Protein AF-A0A100JHL0-F1 (afdb_monomer_lite)

Structure (mmCIF, N/CA/C/O backbone):
data_AF-A0A100JHL0-F1
#
_entry.id   AF-A0A100JHL0-F1
#
loop_
_atom_site.group_PDB
_atom_site.id
_atom_site.type_symbol
_atom_site.label_atom_id
_atom_site.label_alt_id
_atom_site.label_comp_id
_atom_site.label_asym_id
_atom_site.label_entity_id
_atom_site.label_seq_id
_atom_site.pdbx_PDB_ins_code
_atom_site.Cartn_x
_atom_site.Cartn_y
_atom_site.Cartn_z
_atom_site.occupancy
_atom_site.B_iso_or_equiv
_atom_site.auth_seq_id
_atom_site.auth_comp_id
_atom_site.auth_asym_id
_atom_site.auth_atom_id
_atom_site.pdbx_PDB_model_num
ATOM 1 N N . MET A 1 1 ? 8.141 5.487 -23.510 1.00 45.31 1 MET A N 1
ATOM 2 C CA . MET A 1 1 ? 6.886 4.796 -23.874 1.00 45.31 1 MET A CA 1
ATOM 3 C C . MET A 1 1 ? 6.120 4.605 -22.577 1.00 45.31 1 MET A C 1
ATOM 5 O O . MET A 1 1 ? 6.589 3.847 -21.747 1.00 45.31 1 MET A O 1
ATOM 9 N N . TRP A 1 2 ? 5.054 5.368 -22.336 1.00 50.41 2 TRP A N 1
ATOM 10 C CA . TRP A 1 2 ? 4.209 5.169 -21.152 1.00 50.41 2 TRP A CA 1
ATOM 11 C C . TRP A 1 2 ? 3.284 4.000 -21.496 1.00 50.41 2 TRP A C 1
ATOM 13 O O . TRP A 1 2 ? 2.565 4.075 -22.496 1.00 50.41 2 TRP A O 1
ATOM 23 N N . GLY A 1 3 ? 3.418 2.881 -20.785 1.00 56.19 3 GLY A N 1
ATOM 24 C CA . GLY A 1 3 ? 2.672 1.658 -21.073 1.00 56.19 3 GLY A CA 1
ATOM 25 C C . GLY A 1 3 ? 1.169 1.921 -21.005 1.00 56.19 3 GLY A C 1
ATOM 26 O O . GLY A 1 3 ? 0.682 2.523 -20.054 1.00 56.19 3 GLY A O 1
ATOM 27 N N . ARG A 1 4 ? 0.425 1.508 -22.036 1.00 64.94 4 ARG A N 1
ATOM 28 C CA . ARG A 1 4 ? -1.040 1.481 -21.980 1.00 64.94 4 ARG A CA 1
ATOM 29 C C . ARG A 1 4 ? -1.429 0.289 -21.102 1.00 64.94 4 ARG A C 1
ATOM 31 O O . ARG A 1 4 ? -1.366 -0.843 -21.566 1.00 64.94 4 ARG A O 1
ATOM 38 N N . GLY A 1 5 ? -1.766 0.561 -19.845 1.00 66.38 5 GLY A N 1
ATOM 39 C CA . GLY A 1 5 ? -2.051 -0.427 -18.804 1.00 66.38 5 GLY A CA 1
ATOM 40 C C . GLY A 1 5 ? -2.682 0.224 -17.570 1.00 66.38 5 GLY A C 1
ATOM 41 O O . GLY A 1 5 ? -2.801 1.447 -17.501 1.00 66.38 5 GLY A O 1
ATOM 42 N N . LEU A 1 6 ? -3.158 -0.606 -16.644 1.00 63.66 6 LEU A N 1
ATOM 43 C CA . LEU A 1 6 ? -3.975 -0.236 -15.488 1.00 63.66 6 LEU A CA 1
ATOM 44 C C . LEU A 1 6 ? -3.209 0.705 -14.539 1.00 63.66 6 LEU A C 1
ATOM 46 O O . LEU A 1 6 ? -2.295 0.285 -13.854 1.00 63.66 6 LEU A O 1
ATOM 50 N N . SER A 1 7 ? -3.572 1.986 -14.480 1.00 81.69 7 SER A N 1
ATOM 51 C CA . SER A 1 7 ? -2.731 3.008 -13.835 1.00 81.69 7 SER A CA 1
ATOM 52 C C . SER A 1 7 ? -2.747 3.004 -12.300 1.00 81.69 7 SER A C 1
ATOM 54 O O . SER A 1 7 ? -1.859 3.596 -11.689 1.00 81.69 7 SER A O 1
ATOM 56 N N . CYS A 1 8 ? -3.767 2.405 -11.673 1.00 83.38 8 CYS A N 1
ATOM 57 C CA . CYS A 1 8 ? -3.923 2.379 -10.217 1.00 83.38 8 CYS A CA 1
ATOM 58 C C . CYS A 1 8 ? -4.779 1.190 -9.748 1.00 83.38 8 CYS A C 1
ATOM 60 O O . CYS A 1 8 ? -5.844 0.931 -10.315 1.00 83.38 8 CYS A O 1
ATOM 62 N N . LEU A 1 9 ? -4.332 0.512 -8.693 1.00 91.19 9 LEU A N 1
ATOM 63 C CA . LEU A 1 9 ? -5.029 -0.552 -7.975 1.00 91.19 9 LEU A CA 1
ATOM 64 C C . LEU A 1 9 ? -5.278 -0.096 -6.5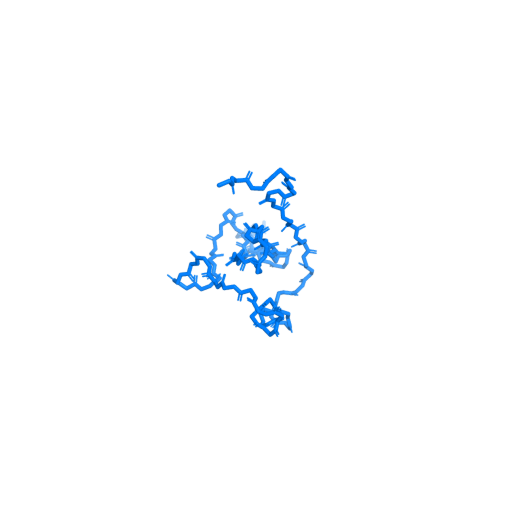36 1.00 91.19 9 LEU A C 1
ATOM 66 O O . LEU A 1 9 ? -4.323 0.107 -5.792 1.00 91.19 9 LEU A O 1
ATOM 70 N N . THR A 1 10 ? -6.543 0.005 -6.127 1.00 93.19 10 THR A N 1
ATOM 71 C CA . THR A 1 10 ? -6.909 0.346 -4.744 1.00 93.19 10 THR A CA 1
ATOM 72 C C . THR A 1 10 ? -7.500 -0.866 -4.031 1.00 93.19 10 THR A C 1
ATOM 74 O O . THR A 1 10 ? -8.515 -1.415 -4.464 1.00 93.19 10 THR A O 1
ATOM 77 N N . PHE A 1 11 ? -6.920 -1.237 -2.892 1.00 93.06 11 PHE A N 1
ATOM 78 C CA . PHE A 1 11 ? -7.423 -2.289 -2.012 1.00 93.06 11 PHE A CA 1
ATOM 79 C C . PHE A 1 11 ? -7.934 -1.681 -0.709 1.00 93.06 11 PHE A C 1
ATOM 81 O O . PHE A 1 11 ? -7.203 -1.000 0.008 1.00 93.06 11 PHE A O 1
ATOM 88 N N . HIS A 1 12 ? -9.196 -1.956 -0.392 1.00 93.31 12 HIS A N 1
ATOM 89 C CA . HIS A 1 12 ? -9.769 -1.631 0.908 1.00 93.31 12 HIS A CA 1
ATOM 90 C C . HIS A 1 12 ? -9.587 -2.826 1.833 1.00 93.31 12 HIS A C 1
ATOM 92 O O . HIS A 1 12 ? -9.978 -3.942 1.492 1.00 93.31 12 HIS A O 1
ATOM 98 N N . LEU A 1 13 ? -8.981 -2.580 2.985 1.00 90.69 13 LEU A N 1
ATOM 99 C CA . LEU A 1 13 ? -8.632 -3.593 3.964 1.00 90.69 13 LEU A CA 1
ATOM 100 C C . LEU A 1 13 ? -9.361 -3.295 5.264 1.00 90.69 13 LEU A C 1
ATOM 102 O O . LEU A 1 13 ? -9.435 -2.140 5.677 1.00 90.69 13 LEU A O 1
ATOM 106 N N . ASP A 1 14 ? -9.837 -4.334 5.944 1.00 89.69 14 ASP A N 1
ATOM 107 C CA . ASP A 1 14 ? -10.284 -4.190 7.328 1.00 89.69 14 ASP A CA 1
ATOM 108 C C . ASP A 1 14 ? -9.121 -3.851 8.265 1.00 89.69 14 ASP A C 1
ATOM 110 O O . ASP A 1 14 ? -9.338 -3.187 9.263 1.00 89.69 14 ASP A O 1
ATOM 114 N N . ASP A 1 15 ? -7.900 -4.301 7.970 1.00 88.69 15 ASP A N 1
ATOM 115 C CA . ASP A 1 15 ? -6.700 -4.033 8.765 1.00 88.69 15 ASP A CA 1
ATOM 116 C C . ASP A 1 15 ? -5.478 -3.935 7.851 1.00 88.69 15 ASP A C 1
ATOM 118 O O . ASP A 1 15 ? -5.190 -4.866 7.094 1.00 88.69 15 ASP A O 1
ATOM 122 N N . MET A 1 16 ? -4.763 -2.811 7.901 1.00 92.62 16 MET A N 1
ATOM 123 C CA . MET A 1 16 ? -3.577 -2.593 7.070 1.00 92.62 16 MET A CA 1
ATOM 124 C C . MET A 1 16 ? -2.293 -3.132 7.708 1.00 92.62 16 MET A C 1
ATOM 126 O O . MET A 1 1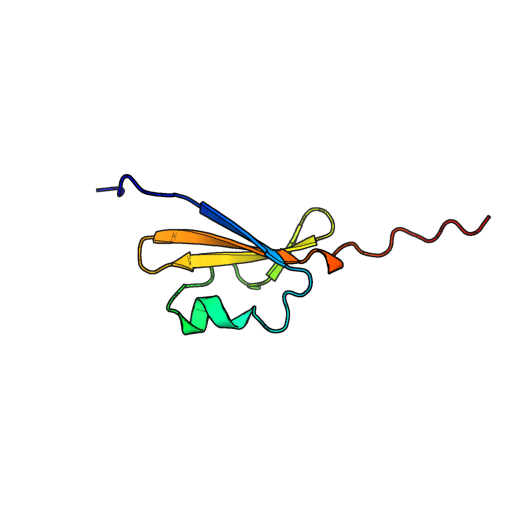6 ? -1.381 -3.534 6.982 1.00 92.62 16 MET A O 1
ATOM 130 N N . ASP A 1 17 ? -2.207 -3.171 9.040 1.00 91.44 17 ASP A N 1
ATOM 131 C CA . ASP A 1 17 ? -0.977 -3.522 9.755 1.00 91.44 17 ASP A CA 1
ATOM 132 C C . ASP A 1 17 ? -0.368 -4.881 9.353 1.00 91.44 17 ASP A C 1
ATOM 134 O O . ASP A 1 17 ? 0.848 -4.932 9.146 1.00 91.44 17 ASP A O 1
ATOM 138 N N . PRO A 1 18 ? -1.135 -5.973 9.144 1.00 92.69 18 PRO A N 1
ATOM 139 C CA . PRO A 1 18 ? -0.533 -7.253 8.768 1.00 92.69 18 PRO A CA 1
ATOM 140 C C . PRO A 1 18 ? 0.007 -7.292 7.330 1.00 92.69 18 PRO A C 1
ATOM 142 O O . PRO A 1 18 ? 0.816 -8.162 7.012 1.00 92.69 18 PRO A O 1
ATOM 145 N N . VAL A 1 19 ? -0.428 -6.386 6.448 1.00 92.25 19 VAL A N 1
ATOM 146 C CA . VAL A 1 19 ? -0.111 -6.441 5.009 1.00 92.25 19 VAL A CA 1
ATOM 147 C C . VAL A 1 19 ? 0.720 -5.264 4.514 1.00 92.25 19 VAL A C 1
ATOM 149 O O . VAL A 1 19 ? 1.127 -5.258 3.355 1.00 92.25 19 VAL A O 1
ATOM 152 N N . ILE A 1 20 ? 1.050 -4.299 5.376 1.00 92.38 20 ILE A N 1
ATOM 153 C CA . ILE A 1 20 ? 1.781 -3.087 4.986 1.00 92.38 20 ILE A CA 1
ATOM 154 C C . ILE A 1 20 ? 3.149 -3.367 4.339 1.00 92.38 20 ILE A C 1
ATOM 156 O O . ILE A 1 20 ? 3.608 -2.613 3.483 1.00 92.38 20 ILE A O 1
ATOM 160 N N . GLY A 1 21 ? 3.795 -4.474 4.716 1.00 93.94 21 GLY A N 1
ATOM 161 C CA . GLY A 1 21 ? 5.070 -4.912 4.144 1.00 93.94 21 GLY A CA 1
ATOM 162 C C . GLY A 1 21 ? 4.943 -5.750 2.869 1.00 93.94 21 GLY A C 1
ATOM 163 O O . GLY A 1 21 ? 5.939 -5.947 2.174 1.00 93.94 21 GLY A O 1
ATOM 164 N N . ALA A 1 22 ? 3.744 -6.239 2.538 1.00 94.88 22 ALA A N 1
ATOM 165 C CA . ALA A 1 22 ? 3.540 -7.139 1.406 1.00 94.88 22 ALA A CA 1
ATOM 166 C C . ALA A 1 22 ? 3.884 -6.496 0.048 1.00 94.88 22 ALA A C 1
ATOM 168 O O . ALA A 1 22 ? 4.561 -7.158 -0.741 1.00 94.88 22 ALA A O 1
ATOM 169 N N . PRO A 1 23 ? 3.533 -5.220 -0.230 1.00 93.50 23 PRO A N 1
ATOM 170 C CA . PRO A 1 23 ? 3.933 -4.574 -1.478 1.00 93.50 23 PRO A CA 1
ATOM 171 C C . PRO A 1 23 ? 5.455 -4.525 -1.648 1.00 93.50 23 PRO A C 1
ATOM 173 O O . PRO A 1 23 ? 5.972 -4.890 -2.701 1.00 93.50 23 PRO A O 1
ATOM 176 N N . ALA A 1 24 ? 6.188 -4.146 -0.597 1.00 93.62 24 ALA A N 1
ATOM 177 C CA . ALA A 1 24 ? 7.648 -4.091 -0.633 1.00 93.62 24 ALA A CA 1
ATOM 178 C C . ALA A 1 24 ? 8.276 -5.483 -0.807 1.00 93.62 24 ALA A C 1
ATOM 180 O O . ALA A 1 24 ? 9.202 -5.645 -1.600 1.00 93.62 24 ALA A O 1
ATOM 181 N N . ALA A 1 25 ? 7.735 -6.501 -0.130 1.00 96.00 25 ALA A N 1
ATOM 182 C CA . ALA A 1 25 ? 8.161 -7.890 -0.303 1.00 96.00 25 ALA A CA 1
ATOM 183 C C . ALA A 1 25 ? 7.921 -8.412 -1.735 1.00 96.00 25 ALA A C 1
ATOM 185 O O . ALA A 1 25 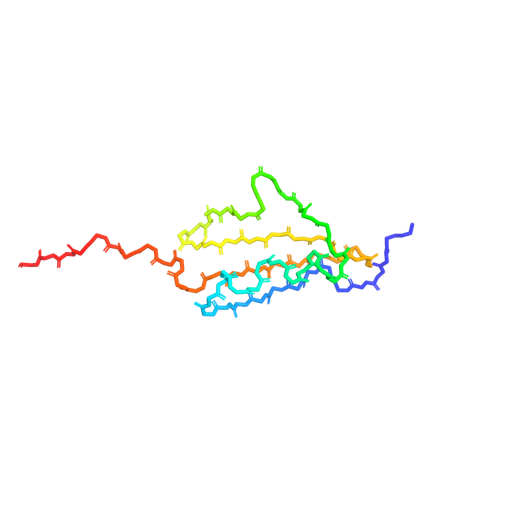? 8.675 -9.257 -2.212 1.00 96.00 25 ALA A O 1
ATOM 186 N N . ALA A 1 26 ? 6.915 -7.879 -2.434 1.00 95.06 26 ALA A N 1
ATOM 187 C CA . ALA A 1 26 ? 6.629 -8.164 -3.840 1.00 95.06 26 ALA A CA 1
ATOM 188 C C . ALA A 1 26 ? 7.433 -7.295 -4.834 1.00 95.06 26 ALA A C 1
ATOM 190 O O . ALA A 1 26 ? 7.249 -7.414 -6.044 1.00 95.06 26 ALA A O 1
ATOM 191 N N . GLY A 1 27 ? 8.330 -6.426 -4.353 1.00 95.44 27 GLY A N 1
ATOM 192 C CA . GLY A 1 27 ? 9.181 -5.572 -5.189 1.00 95.44 27 GLY A CA 1
ATOM 193 C C . GLY A 1 27 ? 8.599 -4.195 -5.516 1.00 95.44 27 GLY A C 1
ATOM 194 O O . GLY A 1 27 ? 9.215 -3.447 -6.280 1.00 95.44 27 GLY A O 1
ATOM 195 N N . ALA A 1 28 ? 7.452 -3.830 -4.937 1.00 95.50 28 ALA A N 1
ATOM 196 C CA . ALA A 1 28 ? 6.904 -2.488 -5.068 1.00 95.50 28 ALA A CA 1
ATOM 197 C C . ALA A 1 28 ? 7.708 -1.477 -4.233 1.00 95.50 28 ALA A C 1
ATOM 199 O O . ALA A 1 28 ? 8.217 -1.780 -3.152 1.00 95.50 28 ALA A O 1
ATOM 200 N N . ARG A 1 29 ? 7.818 -0.245 -4.726 1.00 96.06 29 ARG A N 1
ATOM 201 C CA . ARG A 1 29 ? 8.571 0.839 -4.084 1.00 96.06 29 ARG A CA 1
ATOM 202 C C . ARG A 1 29 ? 7.618 1.827 -3.424 1.00 96.06 29 ARG A C 1
ATOM 204 O O . ARG A 1 29 ? 6.657 2.219 -4.079 1.00 96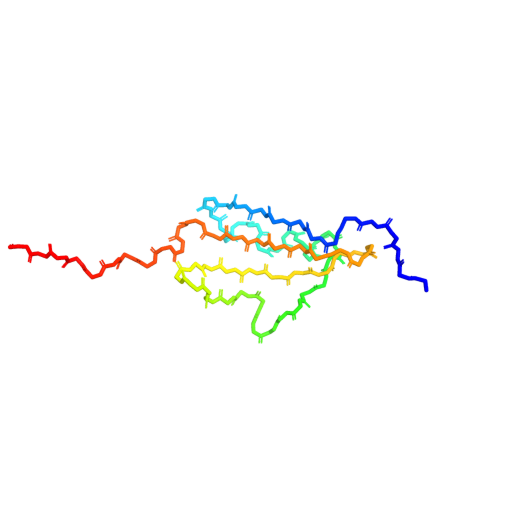.06 29 ARG A O 1
ATOM 211 N N . PRO A 1 30 ? 7.860 2.255 -2.177 1.00 95.25 30 PRO A N 1
ATOM 212 C CA . PRO A 1 30 ? 7.013 3.256 -1.540 1.00 95.25 30 PRO A CA 1
ATOM 213 C C . PRO A 1 30 ? 7.052 4.575 -2.319 1.00 95.25 30 PRO A C 1
ATOM 215 O O . PRO A 1 30 ? 8.105 4.986 -2.809 1.00 95.25 30 PRO A O 1
ATOM 218 N N . LEU A 1 31 ? 5.895 5.226 -2.433 1.00 92.25 31 LEU A N 1
ATOM 219 C CA . LEU A 1 31 ? 5.742 6.522 -3.104 1.00 92.25 31 LEU A CA 1
ATOM 220 C C . LEU A 1 31 ? 5.723 7.709 -2.133 1.00 92.25 31 LEU A C 1
ATOM 222 O O . LEU A 1 31 ? 5.768 8.856 -2.574 1.00 92.25 31 LEU A O 1
ATOM 226 N N . SER A 1 32 ? 5.675 7.448 -0.828 1.00 89.19 32 SER A N 1
ATOM 227 C CA . SER A 1 32 ? 5.704 8.462 0.223 1.00 89.19 32 SER A CA 1
ATOM 228 C C . SER A 1 32 ? 6.637 8.066 1.365 1.00 89.19 32 SER A C 1
ATOM 230 O O . SER A 1 32 ? 6.890 6.884 1.603 1.00 89.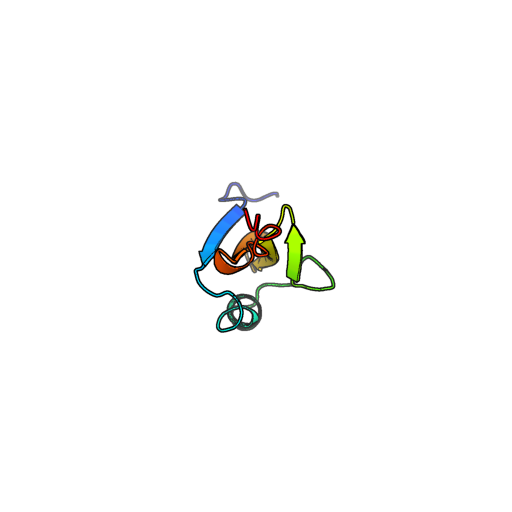19 32 SER A O 1
ATOM 232 N N . ASP A 1 33 ? 7.112 9.080 2.087 1.00 88.38 33 ASP A N 1
ATOM 233 C CA . ASP A 1 33 ? 7.798 8.950 3.370 1.00 88.38 33 ASP A CA 1
ATOM 234 C C . ASP A 1 33 ? 7.149 9.943 4.358 1.00 88.38 33 ASP A C 1
ATOM 236 O O . ASP A 1 33 ? 7.224 11.153 4.127 1.00 88.38 33 ASP A O 1
ATOM 240 N N . PRO A 1 34 ? 6.428 9.481 5.398 1.00 89.19 34 PRO A N 1
ATOM 241 C CA . PRO A 1 34 ? 6.189 8.082 5.757 1.00 89.19 34 PRO A CA 1
ATOM 242 C C . PR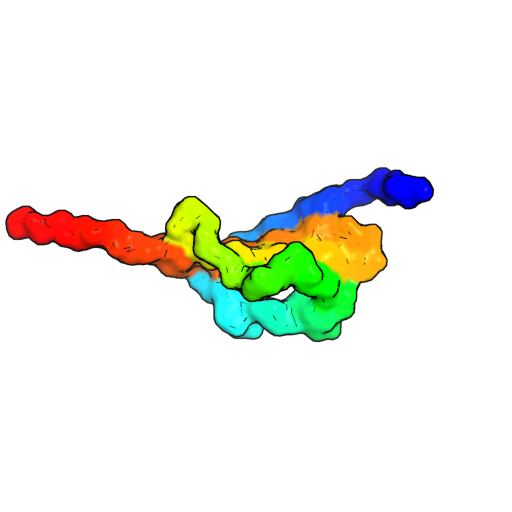O A 1 34 ? 5.324 7.328 4.728 1.00 89.19 34 PRO A C 1
ATOM 244 O O . PRO A 1 34 ? 4.509 7.911 4.010 1.00 89.19 34 PRO A O 1
ATOM 247 N N . VAL A 1 35 ? 5.484 6.000 4.678 1.00 90.69 35 VAL A N 1
ATOM 248 C CA . VAL A 1 35 ? 4.767 5.111 3.736 1.00 90.69 35 VAL A CA 1
ATOM 249 C C . VAL A 1 35 ? 3.250 5.150 3.934 1.00 90.69 35 VAL A C 1
ATOM 251 O O . VAL A 1 35 ? 2.501 5.043 2.969 1.00 90.69 35 VAL A O 1
ATOM 254 N N . VAL A 1 36 ? 2.800 5.309 5.181 1.00 92.00 36 VAL A N 1
ATOM 255 C CA . VAL A 1 36 ? 1.382 5.413 5.537 1.00 92.00 36 VAL A CA 1
ATOM 256 C C . VAL A 1 36 ? 1.086 6.826 6.006 1.00 92.00 36 VAL A C 1
ATOM 258 O O . VAL A 1 36 ? 1.742 7.339 6.912 1.00 92.00 36 VAL A O 1
ATOM 261 N N . VAL A 1 37 ? 0.060 7.432 5.419 1.00 91.19 37 VAL A N 1
ATOM 262 C CA . VAL A 1 37 ? -0.437 8.766 5.758 1.00 91.19 37 VAL A CA 1
ATOM 263 C C . VAL A 1 37 ? -1.899 8.698 6.191 1.00 91.19 37 VAL A C 1
ATOM 265 O O . VAL A 1 37 ? -2.632 7.787 5.810 1.00 91.19 37 VAL A O 1
ATOM 268 N N . LEU A 1 38 ? -2.347 9.675 6.981 1.00 89.62 38 LEU A N 1
ATOM 269 C CA . LEU A 1 38 ? -3.763 9.836 7.302 1.00 89.62 38 LEU A CA 1
ATOM 270 C C . LEU A 1 38 ? -4.409 10.773 6.273 1.00 89.62 38 LEU A C 1
ATOM 272 O O . LEU A 1 38 ? -4.089 11.960 6.218 1.00 89.62 38 LEU A O 1
ATOM 276 N N . ALA A 1 39 ? -5.337 10.256 5.471 1.00 85.38 39 ALA A N 1
ATOM 277 C CA . ALA A 1 39 ? -6.067 11.019 4.465 1.00 85.38 39 ALA A CA 1
ATOM 278 C C . ALA A 1 39 ? -7.575 10.834 4.656 1.00 85.38 39 ALA A C 1
ATOM 280 O O . ALA A 1 39 ? -8.081 9.716 4.654 1.00 85.38 39 ALA A O 1
ATOM 281 N N . ARG A 1 40 ? -8.308 11.946 4.825 1.00 83.81 40 ARG A N 1
ATOM 282 C CA . ARG A 1 40 ? -9.776 11.951 5.007 1.00 83.81 40 ARG A CA 1
ATOM 283 C C . ARG A 1 40 ? -10.262 11.010 6.126 1.00 83.81 40 ARG A C 1
ATOM 285 O O . ARG A 1 40 ? -11.300 10.371 5.986 1.00 83.81 40 ARG A O 1
ATOM 292 N N . GLY A 1 41 ? -9.501 10.927 7.221 1.00 84.06 41 GLY A N 1
ATOM 293 C CA . GLY A 1 41 ? -9.822 10.051 8.350 1.00 84.06 41 GLY A CA 1
ATOM 294 C C . GLY A 1 41 ? -9.705 8.566 8.010 1.00 84.06 41 GLY A C 1
ATOM 295 O O . GLY A 1 41 ? -10.539 7.784 8.445 1.00 84.06 41 GLY A O 1
ATOM 296 N N . ARG A 1 42 ? -8.737 8.193 7.165 1.00 87.50 42 ARG A N 1
ATOM 297 C CA . ARG A 1 42 ? -8.339 6.807 6.886 1.00 87.50 42 ARG A CA 1
ATOM 298 C C . ARG A 1 42 ? -6.826 6.728 6.756 1.00 87.50 42 ARG A C 1
ATOM 300 O O . ARG A 1 42 ? -6.206 7.677 6.272 1.00 87.50 42 ARG A O 1
ATOM 307 N N . ARG A 1 43 ? -6.231 5.606 7.161 1.00 92.94 43 ARG A N 1
ATOM 308 C CA . ARG A 1 43 ? -4.813 5.329 6.890 1.00 92.94 43 ARG A CA 1
ATOM 309 C C . ARG A 1 43 ? -4.695 4.848 5.450 1.00 92.94 43 ARG A C 1
ATOM 311 O O . ARG A 1 43 ? -5.435 3.953 5.042 1.00 92.94 43 ARG A O 1
ATOM 318 N N . VAL A 1 44 ? -3.800 5.460 4.687 1.00 93.75 44 VAL A N 1
ATOM 319 C CA . VAL A 1 44 ? -3.585 5.158 3.272 1.00 93.75 44 VAL A CA 1
ATOM 320 C C . VAL A 1 44 ? -2.093 5.015 3.015 1.00 93.75 44 VAL A C 1
ATOM 322 O O . VAL A 1 44 ? -1.311 5.835 3.494 1.00 93.75 44 VAL A O 1
ATOM 325 N N . GLY A 1 45 ? -1.700 3.982 2.276 1.00 94.50 45 GLY A N 1
ATOM 326 C CA . GLY A 1 45 ? -0.325 3.787 1.821 1.00 94.50 45 GLY A CA 1
ATOM 327 C C . GLY A 1 45 ? -0.247 3.662 0.305 1.00 94.50 45 GLY A C 1
ATOM 328 O O . GLY A 1 45 ? -1.178 3.143 -0.314 1.00 94.50 45 GLY A O 1
ATOM 329 N N . PHE A 1 46 ? 0.862 4.127 -0.276 1.00 94.31 46 PHE A N 1
ATOM 330 C CA . PHE A 1 46 ? 1.075 4.141 -1.724 1.00 94.31 46 PHE A CA 1
ATOM 331 C C . PHE A 1 46 ? 2.404 3.502 -2.119 1.00 94.31 46 PHE A C 1
ATOM 333 O O . PHE A 1 46 ? 3.464 3.844 -1.585 1.00 94.31 46 PHE A O 1
ATOM 340 N N . TRP A 1 47 ? 2.353 2.641 -3.134 1.00 96.38 47 TRP A N 1
ATOM 341 C CA . TRP A 1 47 ? 3.523 2.037 -3.763 1.00 96.38 47 TRP A CA 1
ATOM 342 C C . TRP A 1 47 ? 3.438 2.120 -5.282 1.00 96.38 47 TRP A C 1
ATOM 344 O O . TRP A 1 47 ? 2.363 2.262 -5.855 1.00 96.38 47 TRP A O 1
ATOM 354 N N . SER A 1 48 ? 4.589 2.000 -5.930 1.00 95.50 48 SER A N 1
ATOM 355 C CA . SER A 1 48 ? 4.713 1.750 -7.358 1.00 95.50 48 SER A CA 1
ATOM 356 C C . SER A 1 48 ? 5.204 0.326 -7.551 1.00 95.50 48 SER A C 1
ATOM 358 O O . SER A 1 48 ? 6.265 -0.034 -7.035 1.00 95.50 48 SER A O 1
ATOM 360 N N . ASP A 1 49 ? 4.420 -0.495 -8.240 1.00 93.62 49 ASP A N 1
ATOM 361 C CA . ASP A 1 49 ? 4.828 -1.856 -8.574 1.00 93.62 49 ASP A CA 1
ATOM 362 C C . ASP A 1 49 ? 5.944 -1.863 -9.648 1.00 93.62 49 ASP A C 1
ATOM 364 O O . ASP A 1 49 ? 6.258 -0.821 -10.234 1.00 93.62 49 ASP A O 1
ATOM 368 N N . PRO A 1 50 ? 6.584 -3.015 -9.918 1.00 92.62 50 PRO A N 1
ATOM 369 C CA . PRO A 1 50 ? 7.642 -3.103 -10.927 1.00 92.62 50 PRO A CA 1
ATOM 370 C C . PRO A 1 50 ? 7.212 -2.748 -12.359 1.00 92.62 50 PRO A C 1
ATOM 372 O O . PRO A 1 50 ? 8.067 -2.414 -13.180 1.00 92.62 50 PRO A O 1
ATOM 375 N N . GLU A 1 51 ? 5.917 -2.821 -12.670 1.00 90.75 51 GLU A N 1
ATOM 376 C CA . GLU A 1 51 ? 5.358 -2.442 -13.973 1.00 90.75 51 GLU A CA 1
ATOM 377 C C . GLU A 1 51 ? 5.067 -0.933 -14.062 1.00 90.75 51 GLU A C 1
ATOM 379 O O . GLU A 1 51 ? 4.848 -0.400 -15.151 1.00 90.75 51 GLU A O 1
ATOM 384 N N . GLY A 1 52 ? 5.134 -0.227 -12.931 1.00 90.06 52 GLY A N 1
ATOM 385 C CA . GLY A 1 52 ? 4.895 1.205 -12.813 1.00 90.06 52 GLY A CA 1
ATOM 386 C C . GLY A 1 52 ? 3.453 1.567 -12.457 1.00 90.06 52 GLY A C 1
ATOM 387 O O . GLY A 1 52 ? 3.109 2.749 -12.506 1.00 90.06 52 GLY A O 1
ATOM 388 N N . ASN A 1 53 ? 2.615 0.599 -12.079 1.00 91.56 53 ASN A N 1
ATOM 389 C CA . ASN A 1 53 ? 1.257 0.876 -11.620 1.00 91.56 53 ASN A CA 1
ATOM 390 C C . ASN A 1 53 ? 1.289 1.385 -10.174 1.00 91.56 53 ASN A C 1
ATOM 392 O O . ASN A 1 53 ? 2.117 0.959 -9.361 1.00 91.56 53 ASN A O 1
ATOM 396 N N . ALA A 1 54 ? 0.374 2.296 -9.834 1.00 91.69 54 ALA A N 1
ATOM 397 C CA . ALA A 1 54 ? 0.180 2.703 -8.449 1.00 91.69 54 ALA A CA 1
ATOM 398 C C . ALA A 1 54 ? -0.620 1.632 -7.693 1.00 91.69 54 ALA A C 1
ATOM 400 O O . ALA A 1 54 ? -1.647 1.158 -8.174 1.00 91.69 54 ALA A O 1
ATOM 401 N N . VAL A 1 55 ? -0.174 1.281 -6.493 1.00 94.69 55 VAL A N 1
ATOM 402 C CA . VAL A 1 55 ? -0.895 0.419 -5.555 1.00 94.69 55 VAL A CA 1
ATOM 403 C C . VAL A 1 55 ? -1.245 1.255 -4.335 1.00 94.69 55 VAL A C 1
ATOM 405 O O . VAL A 1 55 ? -0.357 1.798 -3.681 1.00 94.69 55 VAL A O 1
ATOM 408 N N . GLU A 1 56 ? -2.532 1.356 -4.036 1.00 94.69 56 GLU A N 1
ATOM 409 C CA . GLU A 1 56 ? -3.081 2.055 -2.881 1.00 94.69 56 GLU A CA 1
ATOM 410 C C . GLU A 1 56 ? -3.700 1.033 -1.922 1.00 94.69 56 GLU A C 1
ATOM 412 O O . GLU A 1 56 ? -4.574 0.250 -2.302 1.00 94.69 56 GLU A O 1
ATOM 417 N N . LEU A 1 57 ? -3.261 1.043 -0.666 1.00 94.81 57 LEU A N 1
ATOM 418 C CA . LEU A 1 57 ? -3.918 0.307 0.414 1.00 94.81 57 LEU A CA 1
ATOM 419 C C . LEU A 1 57 ? -4.675 1.308 1.285 1.00 94.81 57 LEU A C 1
ATOM 421 O O . LEU A 1 57 ? -4.100 2.318 1.686 1.00 94.81 57 LEU A O 1
ATOM 425 N N . VAL A 1 58 ? -5.935 1.019 1.609 1.00 93.88 58 VAL A N 1
ATOM 426 C CA . VAL A 1 58 ? -6.796 1.865 2.450 1.00 93.88 58 VAL A CA 1
ATOM 427 C C . VAL A 1 58 ? -7.283 1.065 3.650 1.00 93.88 58 VAL A C 1
ATOM 429 O O . VAL A 1 58 ? -7.936 0.036 3.486 1.00 93.88 58 VAL A O 1
ATOM 432 N N . ASP A 1 59 ? -7.007 1.563 4.852 1.00 93.00 59 ASP A N 1
ATOM 433 C CA . ASP A 1 59 ? -7.466 0.978 6.112 1.00 93.00 59 ASP A CA 1
ATOM 434 C C . ASP A 1 59 ? -8.895 1.450 6.426 1.00 93.00 59 ASP A C 1
ATOM 436 O O . ASP A 1 59 ? -9.145 2.646 6.626 1.00 93.00 59 ASP A O 1
ATOM 440 N N . ALA A 1 60 ? -9.843 0.515 6.473 1.00 78.75 60 ALA A N 1
ATOM 441 C CA . ALA A 1 60 ? -11.235 0.776 6.817 1.00 78.75 60 ALA A CA 1
ATOM 442 C C . ALA A 1 60 ? -11.449 0.998 8.325 1.00 78.75 60 ALA A C 1
ATOM 444 O O . ALA A 1 60 ? -12.375 1.729 8.687 1.00 78.75 60 ALA A O 1
ATOM 445 N N . ARG A 1 61 ? -10.584 0.453 9.199 1.00 70.56 61 ARG A N 1
ATOM 446 C CA . ARG A 1 61 ? -10.578 0.762 10.645 1.00 70.56 61 ARG A CA 1
ATOM 447 C C . ARG A 1 61 ? -10.050 2.157 10.938 1.00 70.56 61 ARG A C 1
ATOM 449 O O . ARG A 1 61 ? -10.314 2.681 12.011 1.00 70.56 61 ARG A O 1
ATOM 456 N N . GLY A 1 62 ? -9.351 2.774 9.986 1.00 60.50 62 GLY A N 1
ATOM 457 C CA . GLY A 1 62 ? -8.781 4.110 10.124 1.00 60.50 62 GLY A CA 1
ATOM 458 C C . GLY A 1 62 ? -9.790 5.247 10.320 1.00 60.50 62 GLY A C 1
ATOM 459 O O . GLY A 1 62 ? -9.334 6.381 10.455 1.00 60.50 62 GLY A O 1
ATOM 460 N N . GLN A 1 63 ? -11.109 4.982 10.347 1.00 57.22 63 GLN A N 1
ATOM 461 C CA . GLN A 1 63 ? -12.059 5.940 10.914 1.00 57.22 63 GLN A CA 1
ATOM 462 C C . GLN A 1 63 ? -11.692 6.163 12.381 1.00 57.22 63 GLN A C 1
ATOM 464 O O . GLN A 1 63 ? -12.057 5.370 13.247 1.00 57.22 63 GLN A O 1
ATOM 469 N N . GLU A 1 64 ? -10.995 7.265 12.658 1.00 54.19 64 GLU A N 1
ATOM 470 C CA . GLU A 1 64 ? -10.969 7.850 13.996 1.00 54.19 64 GLU A CA 1
ATOM 471 C C . GLU A 1 64 ? -12.411 7.828 14.531 1.00 54.19 64 GLU A C 1
ATOM 473 O O . GLU A 1 64 ? -13.313 8.308 13.827 1.00 54.19 64 GLU A O 1
ATOM 478 N N . PRO A 1 65 ? -12.675 7.252 15.719 1.00 50.31 65 PRO A N 1
ATOM 479 C CA . PRO A 1 65 ? -13.994 7.336 16.315 1.00 50.31 65 PRO A CA 1
ATOM 480 C C . PRO A 1 65 ? -14.329 8.822 16.425 1.00 50.31 65 PRO A C 1
ATOM 482 O O . PRO A 1 65 ? -13.682 9.564 17.165 1.00 50.31 65 PRO A O 1
ATOM 485 N N . GLY A 1 66 ? -15.301 9.279 15.629 1.00 54.06 66 GLY A N 1
ATOM 486 C CA . GLY A 1 66 ? -15.783 10.653 15.706 1.00 54.06 66 GLY A CA 1
ATOM 487 C C . GLY A 1 66 ? -16.116 10.983 17.163 1.00 54.06 66 GLY A C 1
ATOM 488 O O . GLY A 1 66 ? -16.517 10.074 17.897 1.00 54.06 66 GLY A O 1
ATOM 489 N N . PRO A 1 67 ? -15.930 12.242 17.608 1.00 51.22 67 PRO A N 1
ATOM 490 C CA . PRO A 1 67 ? -16.088 12.603 19.009 1.00 51.22 67 PRO A CA 1
ATOM 491 C C . PRO A 1 67 ? -17.441 12.090 19.485 1.00 51.22 67 PRO A C 1
ATOM 493 O O . PRO A 1 67 ? -18.481 12.501 18.961 1.00 51.22 67 PRO A O 1
ATOM 496 N N . GLY A 1 68 ? -17.408 11.131 20.412 1.00 44.97 68 GLY A N 1
ATOM 497 C CA . GLY A 1 68 ? -18.600 10.519 20.966 1.00 44.97 68 GLY A CA 1
ATOM 498 C C . GLY A 1 68 ? -19.509 11.628 21.466 1.00 44.97 68 GLY A C 1
ATOM 499 O O . GLY A 1 68 ? -19.200 12.303 22.445 1.00 44.97 68 GLY A O 1
ATOM 500 N N . ARG A 1 69 ? -20.620 11.860 20.764 1.00 50.91 69 ARG A N 1
ATOM 501 C CA . ARG A 1 69 ? -21.705 12.676 21.294 1.00 50.91 69 ARG A CA 1
ATOM 502 C C . ARG A 1 69 ? -22.347 11.864 22.412 1.00 50.91 69 ARG A C 1
ATOM 504 O O . ARG A 1 69 ? -23.250 11.074 22.158 1.00 50.91 69 ARG A O 1
ATOM 511 N N . SER A 1 70 ? -21.855 12.043 23.635 1.00 52.97 70 SER A N 1
ATOM 512 C CA . SER A 1 70 ? -22.671 11.801 24.822 1.00 52.97 70 SER A CA 1
ATOM 513 C C . SER A 1 70 ? -23.811 12.815 24.806 1.00 52.97 70 SER A C 1
ATOM 515 O O . SER A 1 70 ? -23.566 14.021 24.745 1.00 52.97 70 SER A O 1
ATOM 517 N N . ASN A 1 71 ? -25.038 12.302 24.791 1.00 48.84 71 ASN A N 1
ATOM 518 C CA . ASN A 1 71 ? -26.237 13.046 25.163 1.00 48.84 71 ASN A CA 1
ATOM 519 C C . ASN A 1 71 ? -26.417 13.023 26.683 1.00 48.84 71 ASN A C 1
ATOM 521 O O . ASN A 1 71 ? -25.890 12.076 27.311 1.00 48.84 71 ASN A O 1
#

Sequence (71 aa):
MWGRGLSCLTFHLDDMDPVIGAPAAAGARPLSDPVVVLARGRRVGFWSDPEGNAVELVDARGQEPGPGRSN

Organism: Streptomyces scabiei (NCBI:txid1930)

InterPro domains:
  IPR029068 Glyoxalase/Bleomycin resistance protein/Dihydroxybiphenyl dioxygenase [G3DSA:3.10.180.10] (1-62)
  IPR029068 Glyoxalase/Bleomycin resistance protein/Dihydroxybiphenyl dioxygenase [SSF54593] (3-65)
  IPR037523 Vicinal oxygen chelate (VOC), core domain [PS51819] (1-60)

Radius of gyration: 14.66 Å; chains: 1; bounding box: 35×21×49 Å

Foldseek 3Di:
DLDPDDAEDEDEDQDCVVCVCVQVVQVWAWPDVVQWDQDPQWIKGWTQHPSRHIYIYIHPVSNDPDPDPDD

pLDDT: mean 82.94, std 16.17, range [44.97, 96.38]

Secondary structure (DSSP, 8-state):
----S--EEEEEES-STTTTTHHHHTT-EESSSSSEEEETTEEEEEEE-TTS-EEEEEESTT---------